Protein AF-A0A6I8LX91-F1 (afdb_monomer_lite)

Secondary structure (DSSP, 8-state):
-EEEEEEEEHHHHHHHHHHHHTSTT----EEEEEEEE--SGGGS--

Structure (mmCIF, N/CA/C/O backbone):
data_AF-A0A6I8LX91-F1
#
_entry.id   AF-A0A6I8LX91-F1
#
loop_
_atom_site.group_PDB
_atom_site.id
_atom_site.type_symbol
_atom_site.label_atom_id
_atom_site.label_alt_id
_atom_site.label_comp_id
_atom_site.label_asym_id
_atom_site.label_entity_id
_atom_site.label_seq_id
_atom_site.pdbx_PDB_ins_code
_atom_site.Cartn_x
_atom_site.Cartn_y
_atom_site.Cartn_z
_atom_site.occupancy
_atom_site.B_iso_or_equiv
_atom_site.auth_seq_id
_atom_site.auth_comp_id
_atom_site.auth_asym_id
_atom_site.auth_atom_id
_atom_site.pdbx_PDB_model_num
ATOM 1 N N . MET A 1 1 ? -4.764 -0.970 7.090 1.00 90.56 1 MET A N 1
ATOM 2 C CA . MET A 1 1 ? -4.982 -1.091 5.630 1.00 90.56 1 MET A CA 1
ATOM 3 C C . MET A 1 1 ? -3.833 -1.868 5.001 1.00 90.56 1 MET A C 1
ATOM 5 O O . MET A 1 1 ? -2.730 -1.805 5.527 1.00 90.56 1 MET A O 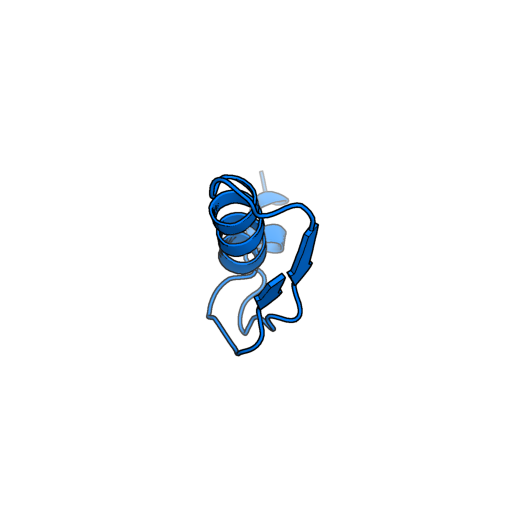1
ATOM 9 N N . THR A 1 2 ? -4.068 -2.622 3.925 1.00 95.38 2 THR A N 1
ATOM 10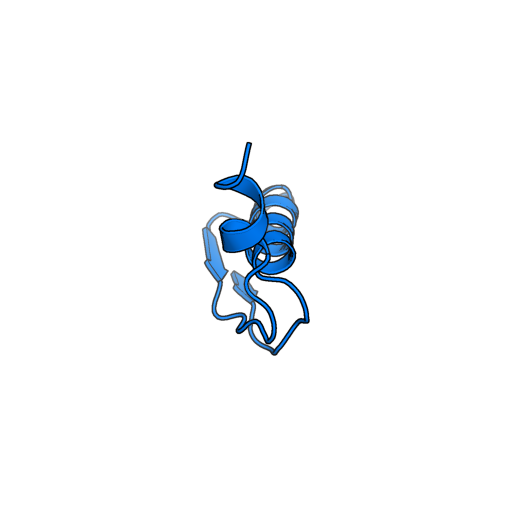 C CA . THR A 1 2 ? -3.019 -3.416 3.259 1.00 95.38 2 THR A CA 1
ATOM 11 C C . THR A 1 2 ? -2.955 -3.067 1.779 1.00 95.38 2 THR A C 1
ATOM 13 O O . THR A 1 2 ? -3.987 -3.092 1.117 1.00 95.38 2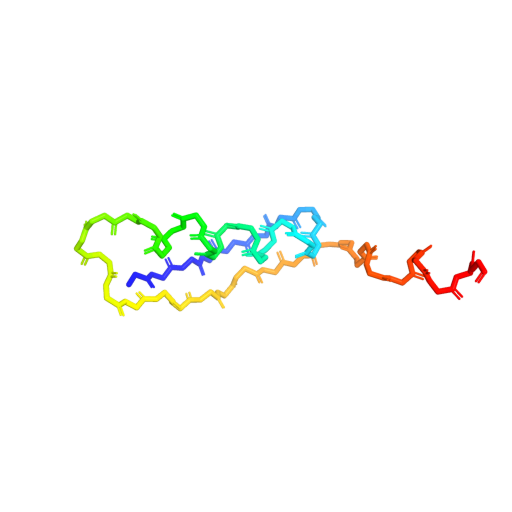 THR A O 1
ATOM 16 N N . LEU A 1 3 ? -1.753 -2.784 1.273 1.00 94.62 3 LEU A N 1
ATOM 17 C CA . LEU A 1 3 ? -1.487 -2.590 -0.155 1.00 94.62 3 LEU A CA 1
ATOM 18 C C . LEU A 1 3 ? -0.832 -3.853 -0.715 1.00 94.62 3 LEU A C 1
ATOM 20 O O . LEU A 1 3 ? 0.086 -4.396 -0.098 1.00 94.62 3 LEU A O 1
ATOM 24 N N . SER A 1 4 ? -1.288 -4.334 -1.867 1.00 96.69 4 SER A N 1
ATOM 25 C CA . SER A 1 4 ? -0.729 -5.515 -2.534 1.00 96.69 4 SER A CA 1
ATOM 26 C C . SER A 1 4 ? -0.918 -5.420 -4.040 1.00 96.69 4 SER A C 1
ATOM 28 O O . SER A 1 4 ? -1.966 -4.973 -4.493 1.00 96.69 4 SER A O 1
ATOM 30 N N . GLY A 1 5 ? 0.080 -5.866 -4.797 1.00 96.06 5 GLY A N 1
ATOM 31 C CA . GLY A 1 5 ? 0.117 -5.720 -6.248 1.00 96.06 5 GLY A CA 1
ATOM 32 C C . GLY A 1 5 ? 1.548 -5.570 -6.750 1.00 96.06 5 GLY A C 1
ATOM 33 O O . GLY A 1 5 ? 2.499 -5.672 -5.970 1.00 96.06 5 GLY A O 1
ATOM 34 N N . VAL A 1 6 ? 1.682 -5.339 -8.050 1.00 96.06 6 VAL A N 1
ATOM 35 C CA . VAL A 1 6 ? 2.956 -5.056 -8.715 1.00 96.06 6 VAL A CA 1
ATOM 36 C C . VAL A 1 6 ? 2.853 -3.671 -9.335 1.00 96.06 6 VAL A C 1
ATOM 38 O O . VAL A 1 6 ? 1.840 -3.363 -9.958 1.00 96.06 6 VAL A O 1
ATOM 41 N N . ILE A 1 7 ? 3.877 -2.852 -9.140 1.00 94.06 7 ILE A N 1
ATOM 42 C CA . ILE A 1 7 ? 4.012 -1.535 -9.764 1.00 94.06 7 ILE A CA 1
ATOM 43 C C . ILE A 1 7 ? 5.393 -1.413 -10.405 1.00 94.06 7 ILE A C 1
ATOM 45 O O . ILE A 1 7 ? 6.262 -2.258 -10.178 1.00 94.06 7 ILE A O 1
ATOM 49 N N . ASP A 1 8 ? 5.609 -0.375 -11.202 1.00 92.00 8 ASP A N 1
ATOM 50 C CA . ASP A 1 8 ? 6.822 -0.298 -12.006 1.00 92.00 8 ASP A CA 1
ATOM 51 C C . ASP A 1 8 ? 8.036 0.088 -11.166 1.00 92.00 8 ASP A C 1
ATOM 53 O O . ASP A 1 8 ? 9.045 -0.618 -11.176 1.00 92.00 8 ASP A O 1
ATOM 57 N N . ARG A 1 9 ? 7.948 1.170 -10.388 1.00 92.88 9 ARG A N 1
ATOM 58 C CA . ARG A 1 9 ? 9.114 1.730 -9.693 1.00 92.88 9 ARG A CA 1
ATOM 59 C C . ARG A 1 9 ? 9.104 1.451 -8.195 1.00 92.88 9 ARG A C 1
ATOM 61 O O . ARG A 1 9 ? 8.077 1.569 -7.525 1.00 92.88 9 ARG A O 1
ATOM 68 N N . ARG A 1 10 ? 10.282 1.189 -7.621 1.00 92.19 10 ARG A N 1
ATOM 69 C CA . ARG A 1 10 ? 10.458 1.089 -6.162 1.00 92.19 10 ARG A CA 1
ATOM 70 C C . ARG A 1 10 ? 10.036 2.375 -5.446 1.00 92.19 10 ARG A C 1
ATOM 72 O O . ARG A 1 10 ? 9.327 2.301 -4.443 1.00 92.19 10 ARG A O 1
ATOM 79 N N . SER A 1 11 ? 10.407 3.547 -5.959 1.00 92.56 11 SER A N 1
ATOM 80 C CA . SER A 1 11 ? 10.028 4.829 -5.346 1.00 92.56 11 SER A CA 1
ATOM 81 C C . SER A 1 11 ? 8.509 5.058 -5.271 1.00 92.56 11 SER A C 1
ATOM 83 O O . SER A 1 11 ? 8.017 5.778 -4.395 1.00 92.56 11 SER A O 1
ATOM 85 N N . GLU A 1 12 ? 7.737 4.443 -6.168 1.00 92.94 12 GLU A N 1
ATOM 86 C CA . GLU A 1 12 ? 6.274 4.493 -6.148 1.00 92.94 12 GLU A CA 1
ATOM 87 C C . GLU A 1 12 ? 5.688 3.645 -5.017 1.00 92.94 12 GLU A C 1
ATOM 89 O O . GLU A 1 12 ? 4.656 4.020 -4.459 1.00 92.94 12 GLU A O 1
ATOM 94 N N . VAL A 1 13 ? 6.367 2.566 -4.606 1.00 93.44 13 VAL A N 1
ATOM 95 C CA . VAL A 1 13 ? 5.920 1.707 -3.498 1.00 93.44 13 VAL A CA 1
ATOM 96 C C . VAL A 1 13 ? 5.889 2.534 -2.222 1.00 93.44 13 VAL A C 1
ATOM 98 O O . VAL A 1 13 ? 4.898 2.525 -1.490 1.00 93.44 13 VAL A O 1
ATOM 101 N N . GLU A 1 14 ? 6.951 3.299 -1.979 1.00 91.00 14 GLU A N 1
ATOM 102 C CA . GLU A 1 14 ? 7.047 4.173 -0.815 1.00 91.00 14 GLU A CA 1
ATOM 103 C C . GLU A 1 14 ? 6.038 5.321 -0.863 1.00 91.00 14 GLU A C 1
ATOM 105 O O . GLU A 1 14 ? 5.396 5.626 0.144 1.00 91.00 14 GLU A O 1
ATOM 110 N N . ARG A 1 15 ? 5.861 5.948 -2.035 1.00 94.00 15 ARG A N 1
ATOM 111 C CA . ARG A 1 15 ? 4.862 7.011 -2.219 1.00 94.00 15 ARG A CA 1
ATOM 112 C C . ARG A 1 15 ? 3.448 6.511 -1.953 1.00 94.00 15 ARG A C 1
ATOM 114 O O . ARG A 1 15 ? 2.711 7.181 -1.235 1.00 94.00 15 ARG A O 1
ATOM 121 N N . ALA A 1 16 ? 3.088 5.338 -2.468 1.00 93.94 16 ALA A N 1
ATOM 122 C CA . ALA A 1 16 ? 1.782 4.731 -2.229 1.00 93.94 16 ALA A CA 1
ATOM 123 C C . ALA A 1 16 ? 1.541 4.470 -0.733 1.00 93.94 16 ALA A C 1
ATOM 125 O O . ALA A 1 16 ? 0.444 4.726 -0.234 1.00 93.94 16 ALA A O 1
ATOM 126 N N . GLY A 1 17 ? 2.575 4.030 -0.006 1.00 95.31 17 GLY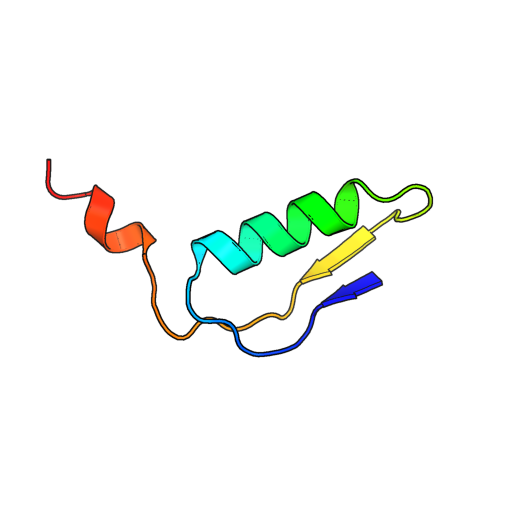 A N 1
ATOM 127 C CA . GLY A 1 17 ? 2.536 3.889 1.451 1.00 95.31 17 GLY A CA 1
ATOM 128 C C . GLY A 1 17 ? 2.222 5.212 2.151 1.00 95.31 17 GLY A C 1
ATOM 129 O O . GLY A 1 17 ? 1.205 5.310 2.833 1.00 95.31 17 GLY A O 1
ATOM 130 N N . ARG A 1 18 ? 3.031 6.249 1.900 1.00 94.75 18 ARG A N 1
ATOM 131 C CA . ARG A 1 18 ? 2.876 7.576 2.528 1.00 94.75 18 ARG A CA 1
ATOM 132 C C . ARG A 1 18 ? 1.531 8.234 2.214 1.00 94.75 18 ARG A C 1
ATOM 134 O O . ARG A 1 18 ? 0.894 8.796 3.098 1.00 94.75 18 ARG A O 1
ATOM 141 N N . LEU A 1 19 ? 1.079 8.146 0.962 1.00 95.44 19 LEU A N 1
ATOM 142 C CA . LEU A 1 19 ? -0.231 8.668 0.561 1.00 95.44 19 LEU A CA 1
ATOM 143 C C . LEU A 1 19 ? -1.357 7.958 1.312 1.00 95.44 19 LEU A C 1
ATOM 145 O O . LEU A 1 19 ? -2.276 8.606 1.805 1.00 95.44 19 LEU A O 1
ATOM 149 N N . THR A 1 20 ? -1.258 6.639 1.453 1.00 95.06 20 THR A N 1
ATOM 150 C CA . THR A 1 20 ? -2.253 5.856 2.187 1.00 95.06 20 THR A CA 1
ATOM 151 C C . THR A 1 20 ? -2.275 6.199 3.676 1.00 95.06 20 THR A C 1
ATOM 153 O O . THR A 1 20 ? -3.351 6.283 4.262 1.00 95.06 20 THR A O 1
ATOM 156 N N . GLU A 1 21 ? -1.113 6.418 4.291 1.00 95.69 21 GLU A N 1
ATOM 157 C CA . GLU A 1 21 ? -1.008 6.824 5.701 1.00 95.69 21 GLU A CA 1
ATOM 158 C C . GLU A 1 21 ? -1.627 8.201 5.967 1.00 95.69 2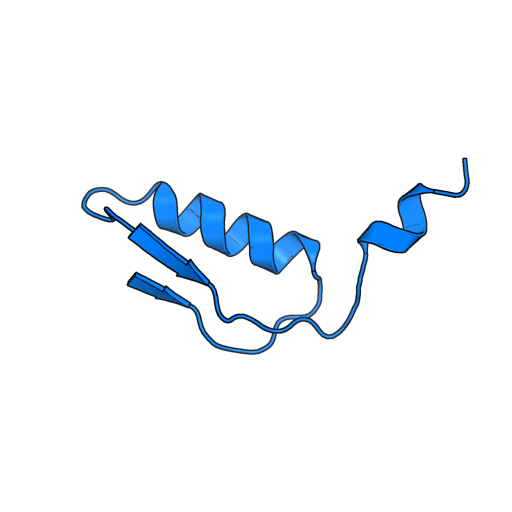1 GLU A C 1
ATOM 160 O O . GLU A 1 21 ? -2.103 8.450 7.069 1.00 95.69 21 GLU A O 1
ATOM 165 N N . SER A 1 22 ? -1.676 9.080 4.961 1.00 96.25 22 SER A N 1
ATOM 166 C CA . SER A 1 22 ? -2.280 10.412 5.100 1.00 96.25 22 SER A CA 1
ATOM 167 C C . SER A 1 22 ? -3.814 10.413 5.153 1.00 96.25 22 SER A C 1
ATOM 169 O O . SER A 1 22 ? -4.418 11.448 5.440 1.00 96.25 22 SER A O 1
ATOM 171 N N . LEU A 1 23 ? -4.467 9.278 4.881 1.00 94.38 23 LEU A N 1
ATOM 172 C CA . LEU A 1 23 ? -5.924 9.191 4.863 1.00 94.38 23 LEU A CA 1
ATOM 173 C C . LEU A 1 23 ? -6.499 9.189 6.295 1.00 94.38 23 LEU A C 1
ATOM 175 O O . LEU A 1 23 ? -6.099 8.356 7.115 1.00 94.38 23 LEU A O 1
ATOM 179 N N . PRO A 1 24 ? -7.483 10.056 6.610 1.00 94.69 24 PRO A N 1
ATOM 180 C CA . PRO A 1 24 ? -8.126 10.074 7.921 1.00 94.69 24 PRO A CA 1
ATOM 181 C C . PRO A 1 24 ? -8.695 8.704 8.310 1.00 94.69 24 PRO A C 1
ATOM 183 O O . PRO A 1 24 ? -9.421 8.075 7.541 1.00 94.69 24 PRO A O 1
ATOM 186 N N . GLY A 1 25 ? -8.371 8.243 9.519 1.00 94.81 25 GLY A N 1
ATOM 187 C CA . GLY A 1 25 ? -8.792 6.934 10.032 1.00 94.81 25 GLY A CA 1
ATOM 188 C C . GLY A 1 25 ? -7.857 5.770 9.679 1.00 94.81 25 GLY A C 1
ATOM 189 O O . GLY A 1 25 ? -8.043 4.666 10.195 1.00 94.81 25 GLY A O 1
ATOM 190 N N . VAL A 1 26 ? -6.818 5.987 8.865 1.00 94.06 26 VAL A N 1
ATOM 191 C CA . VAL A 1 26 ? -5.772 4.983 8.636 1.00 94.06 26 VAL A CA 1
ATOM 192 C C . VAL A 1 26 ? -4.744 5.047 9.761 1.00 94.06 26 VAL A C 1
ATOM 194 O O . VAL A 1 26 ? -3.905 5.933 9.822 1.00 94.06 26 VAL A O 1
ATOM 197 N N . VAL A 1 27 ? -4.797 4.062 10.655 1.00 94.25 27 VAL A N 1
ATOM 198 C CA . VAL A 1 27 ? -3.862 3.948 11.791 1.00 94.25 27 VAL A CA 1
ATOM 199 C C . VAL A 1 27 ? -2.604 3.134 11.475 1.00 94.25 27 VAL A C 1
ATOM 201 O O . VAL A 1 27 ? -1.633 3.187 12.218 1.00 94.25 27 VAL A O 1
ATOM 204 N N . ALA A 1 28 ? -2.626 2.342 10.397 1.00 93.38 28 ALA A N 1
ATOM 205 C CA . ALA A 1 28 ? -1.494 1.525 9.964 1.00 93.38 28 ALA A CA 1
ATOM 206 C C . ALA A 1 28 ? -1.638 1.081 8.502 1.00 93.38 28 ALA A C 1
ATOM 208 O O . ALA A 1 28 ? -2.726 0.667 8.067 1.00 93.38 28 ALA A O 1
ATOM 209 N N . VAL A 1 29 ? -0.520 1.067 7.772 1.00 95.62 29 VAL A N 1
ATOM 210 C CA . VAL A 1 29 ? -0.430 0.571 6.394 1.00 95.62 29 VAL A CA 1
ATOM 211 C C . VAL A 1 29 ? 0.558 -0.587 6.314 1.00 95.62 29 VAL A C 1
ATOM 213 O O . VAL A 1 29 ? 1.742 -0.449 6.598 1.00 95.62 29 VAL A O 1
ATOM 216 N N . ARG A 1 30 ? 0.076 -1.756 5.888 1.00 95.75 30 ARG A N 1
ATOM 217 C CA . ARG A 1 30 ? 0.918 -2.909 5.563 1.00 95.75 30 ARG A CA 1
ATOM 218 C C . ARG A 1 30 ? 1.184 -2.916 4.064 1.00 95.75 30 ARG A C 1
ATOM 220 O O . ARG A 1 30 ? 0.363 -3.408 3.288 1.00 95.75 30 ARG A O 1
ATOM 227 N N . ASN A 1 31 ? 2.319 -2.362 3.656 1.00 93.69 31 ASN A N 1
ATOM 228 C CA . ASN A 1 31 ? 2.697 -2.304 2.251 1.00 93.69 31 ASN A CA 1
ATOM 229 C C . ASN A 1 31 ? 3.369 -3.614 1.808 1.00 93.69 31 ASN A C 1
ATOM 231 O O . ASN A 1 31 ? 4.434 -3.975 2.301 1.00 93.69 31 ASN A O 1
ATOM 235 N N . ARG A 1 32 ? 2.711 -4.353 0.910 1.00 95.94 32 ARG A N 1
ATOM 236 C CA . ARG A 1 32 ? 3.208 -5.590 0.283 1.00 95.94 32 ARG A CA 1
ATOM 237 C C . ARG A 1 32 ? 3.300 -5.451 -1.240 1.00 95.94 32 ARG A C 1
ATOM 239 O O . ARG A 1 32 ? 3.215 -6.455 -1.949 1.00 95.94 32 ARG A O 1
ATOM 246 N N . LEU A 1 33 ? 3.404 -4.222 -1.746 1.00 95.38 33 LEU A N 1
ATOM 247 C CA . LEU A 1 33 ? 3.622 -3.978 -3.168 1.00 95.38 33 LEU A CA 1
ATOM 248 C C . LEU A 1 33 ? 5.006 -4.489 -3.572 1.00 95.38 33 LEU A C 1
ATOM 250 O O . LEU A 1 33 ? 5.988 -4.327 -2.846 1.00 95.38 33 LEU A O 1
ATOM 254 N N . LYS A 1 34 ? 5.066 -5.117 -4.741 1.00 94.62 34 LYS A N 1
ATOM 255 C CA . LYS A 1 34 ? 6.309 -5.496 -5.412 1.00 94.62 34 LYS A CA 1
ATOM 256 C C . LYS A 1 34 ? 6.597 -4.482 -6.514 1.00 94.62 34 LYS A C 1
ATOM 258 O O . LYS A 1 34 ? 5.662 -3.908 -7.067 1.00 94.62 34 LYS A O 1
ATOM 263 N N . TYR A 1 35 ? 7.868 -4.298 -6.843 1.00 94.19 35 TYR A N 1
ATOM 264 C CA . TYR A 1 35 ? 8.296 -3.427 -7.933 1.00 94.19 35 TYR A CA 1
ATOM 265 C C . TYR A 1 35 ? 9.022 -4.223 -9.021 1.00 94.19 35 TYR A C 1
ATOM 267 O O . TYR A 1 35 ? 9.617 -5.263 -8.726 1.00 94.19 35 TYR A O 1
ATOM 275 N N . THR A 1 36 ? 8.965 -3.749 -10.267 1.00 94.31 36 THR A N 1
ATOM 276 C CA . THR A 1 36 ? 9.684 -4.360 -11.401 1.00 94.31 36 THR A CA 1
ATOM 277 C C . THR A 1 36 ? 11.022 -3.678 -11.684 1.00 94.31 36 THR A C 1
ATOM 279 O O . THR A 1 36 ? 11.919 -4.309 -12.240 1.00 94.31 36 THR A O 1
ATOM 282 N N . GLN A 1 37 ? 11.190 -2.419 -11.270 1.00 92.25 37 GLN A N 1
ATOM 283 C CA . GLN A 1 37 ? 12.396 -1.620 -11.480 1.00 92.25 37 GLN A CA 1
ATOM 284 C C . GLN A 1 37 ? 12.831 -0.933 -10.180 1.00 92.25 37 GLN A C 1
ATOM 286 O O . GLN A 1 37 ? 12.059 -0.197 -9.559 1.00 92.25 37 GLN A O 1
ATOM 291 N N . ASP A 1 38 ? 14.086 -1.152 -9.782 1.00 87.25 38 ASP A N 1
ATOM 292 C CA . ASP A 1 38 ? 14.713 -0.386 -8.705 1.00 87.25 38 ASP A CA 1
ATOM 293 C C . ASP A 1 38 ? 15.305 0.903 -9.288 1.00 87.25 38 ASP A C 1
ATOM 295 O O . ASP A 1 38 ? 16.282 0.874 -10.035 1.00 87.25 38 ASP A O 1
ATOM 299 N N . ASP A 1 39 ? 14.674 2.036 -8.994 1.00 82.44 39 ASP A N 1
ATOM 300 C CA . ASP A 1 39 ? 15.123 3.362 -9.414 1.00 82.44 39 ASP A CA 1
ATOM 301 C C . ASP A 1 39 ? 16.058 4.036 -8.395 1.00 82.44 39 ASP A C 1
ATOM 303 O O . ASP A 1 39 ? 16.530 5.144 -8.648 1.00 82.44 39 ASP A O 1
ATOM 307 N N . GLY A 1 40 ? 16.385 3.360 -7.285 1.00 65.19 40 GLY A N 1
ATOM 308 C CA . GLY A 1 40 ? 17.342 3.837 -6.283 1.00 65.19 40 GLY A CA 1
ATOM 309 C C . GLY A 1 40 ? 18.808 3.705 -6.711 1.00 65.19 40 GLY A C 1
ATOM 310 O O . GLY A 1 40 ? 19.631 4.528 -6.324 1.00 65.19 40 GLY A O 1
ATOM 311 N N . ALA A 1 41 ? 19.139 2.729 -7.565 1.00 58.22 41 ALA A N 1
ATOM 312 C CA . ALA A 1 41 ? 20.521 2.473 -7.993 1.00 58.22 41 ALA A CA 1
ATOM 313 C C . ALA A 1 41 ? 21.069 3.502 -9.006 1.00 58.22 41 ALA A C 1
ATOM 315 O O . ALA A 1 41 ? 22.278 3.622 -9.179 1.00 58.22 41 ALA A O 1
ATOM 316 N N . ALA A 1 42 ? 20.203 4.271 -9.673 1.00 55.66 42 ALA A N 1
ATOM 317 C CA . ALA A 1 42 ? 20.635 5.269 -10.654 1.00 55.66 42 ALA A CA 1
ATOM 318 C C . ALA A 1 42 ? 21.191 6.561 -10.017 1.00 55.66 42 ALA A C 1
ATOM 320 O O . ALA A 1 42 ? 21.741 7.398 -10.730 1.00 55.66 42 ALA A O 1
ATOM 321 N N . ALA A 1 43 ? 21.052 6.740 -8.697 1.00 53.78 43 ALA A N 1
ATOM 322 C CA . ALA A 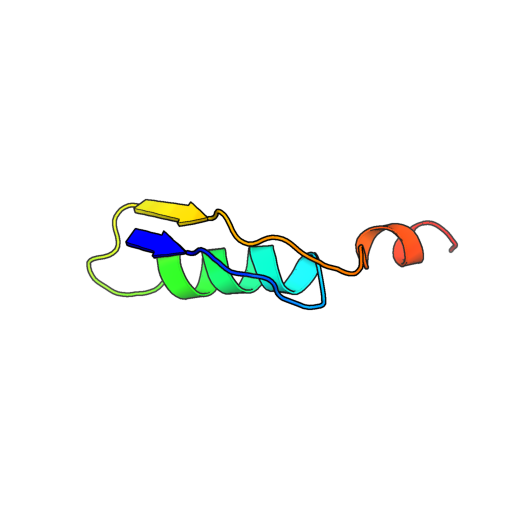1 43 ? 21.444 7.965 -7.998 1.00 53.78 43 ALA A CA 1
ATOM 323 C C . ALA A 1 43 ? 22.877 7.951 -7.420 1.00 53.78 43 ALA A C 1
ATOM 325 O O . ALA A 1 43 ? 23.353 9.006 -7.014 1.00 53.78 43 ALA A O 1
ATOM 326 N N . GLU A 1 44 ? 23.579 6.810 -7.408 1.00 48.69 44 GLU A N 1
ATOM 327 C CA . GLU A 1 44 ? 24.938 6.691 -6.830 1.00 48.69 44 GLU A CA 1
ATOM 328 C C . GLU A 1 44 ? 26.087 6.905 -7.838 1.00 48.69 44 GLU A C 1
ATOM 330 O O . GLU A 1 44 ? 27.257 6.769 -7.490 1.00 48.69 44 GLU A O 1
ATOM 335 N N . LEU A 1 45 ? 25.785 7.290 -9.081 1.00 53.06 45 LEU A N 1
ATOM 336 C CA . LEU A 1 45 ? 26.781 7.743 -10.061 1.00 53.06 45 LEU A CA 1
ATOM 337 C C . LEU A 1 45 ? 26.680 9.262 -10.245 1.00 53.06 45 LEU A C 1
ATOM 339 O O . LEU A 1 45 ? 26.177 9.740 -11.266 1.00 53.06 45 LEU A O 1
ATOM 343 N N . ARG A 1 46 ? 27.135 10.034 -9.254 1.00 40.25 46 ARG A N 1
ATOM 344 C CA . ARG A 1 46 ? 27.455 11.454 -9.439 1.00 40.25 46 ARG A CA 1
ATOM 345 C C . ARG A 1 46 ? 28.550 11.934 -8.506 1.00 40.25 46 ARG A C 1
ATOM 347 O O . ARG A 1 46 ? 28.479 11.601 -7.307 1.00 40.25 46 ARG A O 1
#

Foldseek 3Di:
DEAEEEDAEPVVLVVVLVVQCPDPPPPDYHRHYHHPDYPPVVPPPD

InterPro domains:
  IPR007055 BON domain [PF04972] (2-36)
  IPR007055 BON domain [PS50914] (1-37)

Organism: NCBI:txid2606593

pLDDT: mean 87.67, std 14.91, range [40.25, 96.69]

Radius of gyration: 12.41 Å; chains: 1; bounding box: 36×17×24 Å

Sequence (46 aa):
MTLSGVIDRRSEVERAGRLTESLPGVVAVRNRLKYTQDDGAAAELR